Protein 4K08 (pdb70)

InterPro domains:
  IPR003660 HAMP domain [PF00672] (211-262)
  IPR003660 HAMP domain [PS50885] (214-266)
  IPR003660 HAMP domain [SM00304] (214-266)
  IPR004089 Methyl-accepting chemotaxis protein (MCP) signalling domain [PF00015] (327-485)
  IPR004089 Methyl-accepting chemotaxis protein (MCP) signalling domain [PS50111] (271-486)
  IPR004089 Methyl-accepting chemotaxis protein (MCP) signalling domain [SM00283] (267-500)
  IPR033480 Single Cache domain 2 [PF17200] (42-189)
  IPR033480 Single Cache domain 2 [SM01049] (37-131)

Nearest PDB structures (foldseek):
  4k08-assembly1_A  TM=1.005E+00  e=6.451E-29  Anaeromyxobacter dehalogenans 2CP-C
  5g4z-assembly1_A  TM=9.729E-01  e=8.516E-18  Pseudomonas syringae
  3ub8-assembly1_B  TM=8.022E-01  e=1.522E-07  Helicobacter pylori SS1
  8px4-assembly2_B-2  TM=6.449E-01  e=1.215E-02  Leptospira interrogans serovar Copenhageni
  8ck4-assembly1_A  TM=6.708E-01  e=4.413E-02  Homo sapiens

Secondary structure (DSSP, 8-state):
---HHHHHHHHHHHHHHHHHHHHHHHHHHTTSS-HHHHHHHHHHHHHH--BTTTB--EEEESS-----SSGGGTT---TT---TT---HHHHHHHHHHHHSEEEEEEEEEPTT--SEEEEEEEEEEEGGGTEEEEEEEE--

Radius of gyration: 14.73 Å; Cα contacts (8 Å, |Δi|>4): 236; chains: 1; bounding box: 27×44×32 Å

Structure (mmCIF, N/CA/C/O backbone):
data_4K08
#
_entry.id   4K08
#
_cell.length_a   50.595
_cell.length_b   50.595
_cell.length_c   112.733
_cell.angle_alpha   90.00
_cell.angle_beta   90.00
_cell.angle_gamma   120.00
#
_symmetry.space_group_name_H-M   'P 31 2 1'
#
loop_
_entity.id
_entity.type
_entity.pdbx_description
1 polymer 'Methyl-accepting chemotaxis sensory transducer'
2 non-polymer 'ZINC ION'
3 non-polymer 'ACETATE ION'
4 water water
#
loop_
_atom_site.group_PDB
_atom_site.id
_atom_site.type_symbol
_atom_site.label_atom_id
_atom_site.label_alt_id
_atom_site.label_comp_id
_atom_site.label_asym_id
_atom_site.label_entity_id
_atom_site.label_seq_id
_atom_site.pdbx_PDB_ins_code
_atom_site.Cartn_x
_atom_site.Cartn_y
_atom_site.Cartn_z
_atom_site.occupancy
_atom_site.B_iso_or_equiv
_atom_site.auth_seq_id
_atom_site.auth_comp_id
_atom_site.auth_asym_id
_atom_site.auth_atom_id
_atom_site.pdbx_PDB_model_num
ATOM 1 N N . ALA A 1 1 ? -8.572 42.118 -3.389 1.00 107.41 38 ALA A N 1
ATOM 2 C CA . ALA A 1 1 ? -8.485 40.730 -3.939 1.00 106.53 38 ALA A CA 1
ATOM 3 C C . ALA A 1 1 ? -7.995 39.746 -2.863 1.00 103.52 38 ALA A C 1
ATOM 4 O O . ALA A 1 1 ? -7.228 40.112 -1.964 1.00 99.62 38 ALA A O 1
ATOM 6 N N . ARG A 1 2 ? -8.428 38.491 -2.970 1.00 125.53 39 ARG A N 1
ATOM 7 C CA . ARG A 1 2 ? -8.305 37.549 -1.859 1.00 117.37 39 ARG A CA 1
ATOM 8 C C . ARG A 1 2 ? -8.518 36.096 -2.309 1.00 126.22 39 ARG A C 1
ATOM 9 O O . ARG A 1 2 ? -9.561 35.537 -1.978 1.00 122.76 39 ARG A O 1
ATOM 21 N N . LEU A 1 4 ? -5.821 34.747 -1.176 1.00 83.46 41 LEU A N 1
ATOM 22 C CA . LEU A 1 4 ? -5.080 34.216 -0.052 1.00 69.35 41 LEU A CA 1
ATOM 23 C C . LEU A 1 4 ? -5.370 32.724 0.064 1.00 62.61 41 LEU A C 1
ATOM 24 O O . LEU A 1 4 ? -4.556 31.948 0.563 1.00 59.24 41 LEU A O 1
ATOM 29 N N . ALA A 1 5 ? -6.547 32.327 -0.397 1.00 54.90 42 ALA A N 1
ATOM 30 C CA . ALA A 1 5 ? -6.874 30.915 -0.537 1.00 54.17 42 ALA A CA 1
ATOM 31 C C . ALA A 1 5 ? -5.818 30.242 -1.426 1.00 53.59 42 ALA A C 1
ATOM 32 O O . ALA A 1 5 ? -5.503 29.064 -1.241 1.00 51.14 42 ALA A O 1
ATOM 34 N N . GLU A 1 6 ? -5.255 31.002 -2.366 1.00 60.76 43 GLU A N 1
ATOM 35 C CA . GLU A 1 6 ? -4.255 30.480 -3.293 1.00 63.55 43 GLU A CA 1
ATOM 36 C C . GLU A 1 6 ? -2.928 30.192 -2.577 1.00 60.43 43 GLU A C 1
ATOM 37 O O . GLU A 1 6 ? -2.301 29.146 -2.794 1.00 62.58 43 GLU A O 1
ATOM 40 N N . ARG A 1 7 ? -2.511 31.130 -1.731 1.00 52.43 44 ARG A N 1
ATOM 41 C CA . ARG A 1 7 ? -1.320 30.958 -0.913 1.00 49.38 44 ARG A CA 1
ATOM 42 C C . ARG A 1 7 ? -1.525 29.843 0.122 1.00 45.56 44 ARG A C 1
ATOM 43 O O . ARG A 1 7 ? -0.602 29.069 0.398 1.00 40.51 44 ARG A O 1
ATOM 51 N N . GLN A 1 8 ? -2.729 29.766 0.699 1.00 44.62 45 GLN A N 1
ATOM 52 C CA . GLN A 1 8 ? -3.023 28.700 1.656 1.00 42.76 45 GLN A CA 1
ATOM 53 C C . GLN A 1 8 ? -2.981 27.369 0.952 1.00 45.36 45 GLN A C 1
ATOM 54 O O . GLN A 1 8 ? -2.523 26.394 1.528 1.00 44.57 45 GLN A O 1
ATOM 60 N N . ALA A 1 9 ? -3.472 27.324 -0.287 1.00 44.10 46 ALA A N 1
ATOM 61 C CA . ALA A 1 9 ? -3.408 26.104 -1.081 1.00 45.20 46 ALA A CA 1
ATOM 62 C C . ALA A 1 9 ? -1.959 25.710 -1.346 1.00 41.62 46 ALA A C 1
ATOM 63 O O . ALA A 1 9 ? -1.639 24.536 -1.387 1.00 43.42 46 ALA A O 1
ATOM 65 N N . LYS A 1 10 ? -1.079 26.675 -1.531 1.00 40.88 47 LYS A N 1
ATOM 66 C CA . LYS A 1 10 ? 0.310 26.317 -1.775 1.00 41.67 47 LYS A CA 1
ATOM 67 C C . LYS A 1 10 ? 0.997 25.780 -0.517 1.00 35.07 47 LYS A C 1
ATOM 68 O O . LYS A 1 10 ? 1.785 24.856 -0.606 1.00 37.10 47 LYS A O 1
ATOM 74 N N . VAL A 1 11 ? 0.716 26.376 0.637 1.00 35.91 48 VAL A N 1
ATOM 75 C CA . VAL A 1 11 ? 1.226 25.880 1.914 1.00 34.95 48 VAL A CA 1
ATOM 76 C C . VAL A 1 11 ? 0.683 24.460 2.147 1.00 38.59 48 VAL A C 1
ATOM 77 O O . VAL A 1 11 ? 1.437 23.526 2.463 1.00 31.50 48 VAL A O 1
ATOM 81 N N . ARG A 1 12 ? -0.618 24.297 1.930 1.00 47.20 49 ARG A N 1
ATOM 82 C CA . ARG A 1 12 ? -1.245 23.006 2.109 1.00 50.32 49 ARG A CA 1
ATOM 83 C C . ARG A 1 12 ? -0.544 22.027 1.205 1.00 47.23 49 ARG A C 1
ATOM 84 O O . ARG A 1 12 ? -0.237 20.921 1.613 1.00 49.49 49 ARG A O 1
ATOM 92 N N . ALA A 1 13 ? -0.275 22.441 -0.023 1.00 40.93 50 ALA A N 1
ATOM 93 C CA . ALA A 1 13 ? 0.361 21.552 -0.990 1.00 44.43 50 ALA A CA 1
ATOM 94 C C . ALA A 1 13 ? 1.814 21.196 -0.607 1.00 44.23 50 ALA A C 1
ATOM 95 O O . ALA A 1 13 ? 2.272 20.070 -0.871 1.00 44.63 50 ALA A O 1
ATOM 97 N N . LEU A 1 14 ? 2.555 22.141 -0.024 1.00 38.48 51 LEU A N 1
ATOM 98 C CA . LEU A 1 14 ? 3.941 21.845 0.385 1.00 33.36 51 LEU A CA 1
ATOM 99 C C . L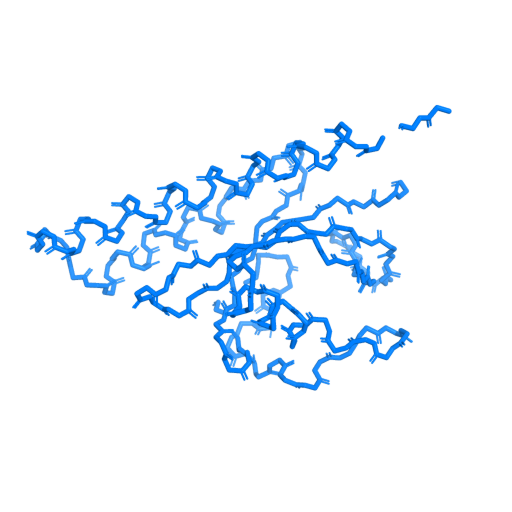EU A 1 14 ? 3.941 20.962 1.636 1.00 31.62 51 LEU A C 1
ATOM 100 O O . LEU A 1 14 ? 4.820 20.101 1.817 1.00 30.87 51 LEU A O 1
ATOM 105 N N . VAL A 1 15 ? 2.954 21.168 2.507 1.00 34.58 52 VAL A N 1
ATOM 106 C CA . VAL A 1 15 ? 2.888 20.362 3.696 1.00 37.13 52 VAL A CA 1
ATOM 107 C C . VAL A 1 15 ? 2.501 18.946 3.281 1.00 40.73 52 VAL A C 1
ATOM 108 O O . VAL A 1 15 ? 2.962 17.969 3.878 1.00 40.71 52 VAL A O 1
ATOM 112 N N . GLU A 1 16 ? 1.662 18.821 2.257 1.00 43.45 53 GLU A N 1
ATOM 113 C CA . GLU A 1 16 ? 1.317 17.491 1.774 1.00 48.12 53 GLU A CA 1
ATOM 114 C C . GLU A 1 16 ? 2.548 16.799 1.181 1.00 45.57 53 GLU A C 1
ATOM 115 O O . GLU A 1 16 ? 2.705 15.584 1.302 1.00 45.35 53 GLU A O 1
ATOM 121 N N . ALA A 1 17 ? 3.435 17.569 0.561 1.00 42.50 54 ALA A N 1
ATOM 122 C CA . ALA A 1 17 ? 4.692 17.004 0.087 1.00 39.17 54 ALA A CA 1
ATOM 123 C C . ALA A 1 17 ? 5.505 16.454 1.248 1.00 38.43 54 ALA A C 1
ATOM 124 O O . ALA A 1 17 ? 6.073 15.363 1.140 1.00 37.45 54 ALA A O 1
ATOM 126 N N . ALA A 1 18 ? 5.566 17.216 2.348 1.00 32.01 55 ALA A N 1
ATOM 127 C CA . ALA A 1 18 ? 6.294 16.821 3.556 1.00 31.72 55 ALA A CA 1
ATOM 128 C C . ALA A 1 18 ? 5.639 15.570 4.154 1.00 34.03 55 ALA A C 1
ATOM 129 O O . ALA A 1 18 ? 6.329 14.675 4.646 1.00 30.56 55 ALA A O 1
ATOM 131 N N . HIS A 1 19 ? 4.307 15.493 4.082 1.00 34.35 56 HIS A N 1
ATOM 132 C CA . HIS A 1 19 ? 3.601 14.291 4.555 1.00 38.13 56 HIS A CA 1
ATOM 133 C C . HIS A 1 19 ? 4.044 13.068 3.709 1.00 39.51 56 HIS A C 1
ATOM 134 O O . HIS A 1 19 ? 4.318 11.988 4.235 1.00 39.58 56 HIS A O 1
ATOM 141 N N . GLY A 1 20 ? 4.150 13.257 2.399 1.00 40.54 57 GLY A N 1
ATOM 142 C CA . GLY A 1 20 ? 4.612 12.212 1.500 1.00 43.96 57 GLY A CA 1
ATOM 143 C C . GLY A 1 20 ? 6.015 11.690 1.802 1.00 44.74 57 GLY A C 1
ATOM 144 O O . GLY A 1 20 ? 6.269 10.479 1.810 1.00 42.88 57 GLY A O 1
ATOM 145 N N . LEU A 1 21 ? 6.940 12.619 2.016 1.00 40.18 58 LEU A N 1
ATOM 146 C CA . LEU A 1 21 ? 8.306 12.308 2.395 1.00 38.38 58 LEU A CA 1
ATOM 147 C C . LEU A 1 21 ? 8.346 11.517 3.703 1.00 38.67 58 LEU A C 1
ATOM 148 O O . LEU A 1 21 ? 9.047 10.504 3.805 1.00 39.60 58 LEU A O 1
ATOM 153 N N . VAL A 1 22 ? 7.583 11.967 4.702 1.00 33.22 59 VAL A N 1
ATOM 154 C CA . VAL A 1 22 ? 7.507 11.235 5.962 1.00 35.84 59 VAL A CA 1
ATOM 155 C C . VAL A 1 22 ? 6.883 9.810 5.772 1.00 43.57 59 VAL A C 1
ATOM 156 O O . VAL A 1 22 ? 7.489 8.807 6.221 1.00 37.54 59 VAL A O 1
ATOM 160 N N . GLU A 1 23 ? 5.740 9.696 5.080 1.00 52.63 60 GLU A N 1
ATOM 161 C CA . GLU A 1 23 ? 5.131 8.367 4.863 1.00 57.41 60 GLU A CA 1
ATOM 162 C C . GLU A 1 23 ? 6.096 7.450 4.140 1.00 58.58 60 GLU A C 1
ATOM 163 O O . GLU A 1 23 ? 6.222 6.294 4.497 1.00 59.53 60 GLU A O 1
ATOM 169 N N . HIS A 1 24 ? 6.811 7.981 3.148 1.00 49.54 61 HIS A N 1
ATOM 170 C CA . HIS A 1 24 ? 7.763 7.180 2.370 1.00 50.06 61 HIS A CA 1
ATOM 171 C C . HIS A 1 24 ? 8.819 6.521 3.244 1.00 49.28 61 HIS A C 1
ATOM 172 O O . HIS A 1 24 ? 9.138 5.338 3.059 1.00 47.70 61 HIS A O 1
ATOM 179 N N . GLN A 1 25 ? 9.370 7.287 4.192 1.00 50.13 62 GLN A N 1
ATOM 180 C CA . GLN A 1 25 ? 10.366 6.748 5.125 1.00 49.39 62 GLN A CA 1
ATOM 181 C C . GLN A 1 25 ? 9.736 5.712 6.077 1.00 48.61 62 GLN A C 1
ATOM 182 O O . GLN A 1 25 ? 10.320 4.645 6.314 1.00 47.56 62 GLN A O 1
ATOM 188 N N . GLY A 1 26 ? 8.546 6.021 6.594 1.00 41.51 63 GLY A N 1
ATOM 189 C CA . GLY A 1 26 ? 7.820 5.113 7.481 1.00 44.10 63 GLY A CA 1
ATOM 190 C C . GLY A 1 26 ? 7.545 3.758 6.837 1.00 49.03 63 GLY A C 1
ATOM 191 O O . GLY A 1 26 ? 7.647 2.714 7.499 1.00 50.22 63 GLY A O 1
ATOM 192 N N . ALA A 1 27 ? 7.166 3.782 5.559 1.00 51.16 64 ALA A N 1
ATOM 193 C CA . ALA A 1 27 ? 6.911 2.580 4.776 1.00 55.21 64 ALA A CA 1
ATOM 194 C C . ALA A 1 27 ? 8.165 1.704 4.688 1.00 57.37 64 ALA A C 1
ATOM 195 O O . ALA A 1 27 ? 8.090 0.477 4.795 1.00 60.37 64 ALA A O 1
ATOM 197 N N . ARG A 1 28 ? 9.321 2.326 4.493 1.00 56.48 65 ARG A N 1
ATOM 198 C CA . ARG A 1 28 ? 10.565 1.580 4.425 1.00 59.17 65 ARG A CA 1
ATOM 199 C C . ARG A 1 28 ? 10.857 0.913 5.774 1.00 59.52 65 ARG A C 1
ATOM 200 O O . ARG A 1 28 ? 11.276 -0.263 5.838 1.00 61.79 65 ARG A O 1
ATOM 208 N N . ALA A 1 29 ? 10.612 1.633 6.869 1.00 52.95 66 ALA A N 1
ATOM 209 C CA . ALA A 1 29 ? 10.732 0.991 8.187 1.00 53.97 66 ALA A CA 1
ATOM 210 C C . ALA A 1 29 ? 9.736 -0.179 8.332 1.00 56.65 66 ALA A C 1
ATOM 211 O O . ALA A 1 29 ? 10.097 -1.247 8.874 1.00 59.64 66 ALA A O 1
ATOM 213 N N . ALA A 1 30 ? 8.509 0.006 7.834 1.00 56.43 67 ALA A N 1
ATOM 214 C CA . ALA A 1 30 ? 7.449 -1.016 7.946 1.00 62.05 67 ALA A CA 1
ATOM 215 C C . ALA A 1 30 ? 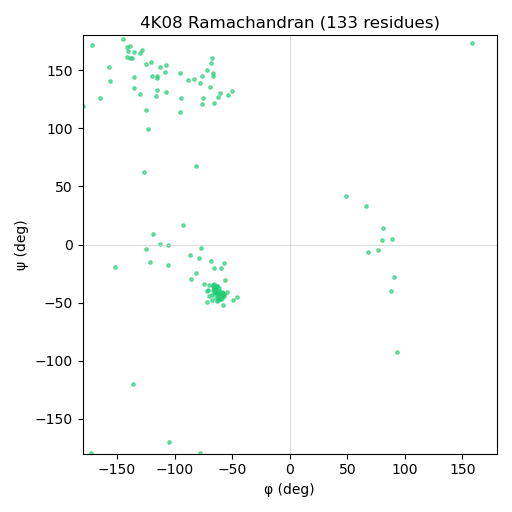7.845 -2.309 7.234 1.00 68.96 67 ALA A C 1
ATOM 216 O O . ALA A 1 30 ? 7.622 -3.408 7.752 1.00 72.56 67 ALA A O 1
ATOM 218 N N . ARG A 1 31 ? 8.442 -2.166 6.052 1.00 67.23 68 ARG A N 1
ATOM 219 C CA . ARG A 1 31 ? 8.925 -3.303 5.281 1.00 69.58 68 ARG A CA 1
ATOM 220 C C . ARG A 1 31 ? 10.240 -3.864 5.830 1.00 73.05 68 ARG A C 1
ATOM 221 O O . ARG A 1 31 ? 10.764 -4.844 5.307 1.00 75.15 68 ARG A O 1
ATOM 229 N N . GLY A 1 32 ? 10.790 -3.236 6.864 1.00 67.88 69 GLY A N 1
ATOM 230 C CA . GLY A 1 32 ? 11.953 -3.781 7.546 1.00 66.80 69 GLY A CA 1
ATOM 231 C C . GLY A 1 32 ? 13.301 -3.521 6.881 1.00 68.50 69 GLY A C 1
ATOM 232 O O . GLY A 1 32 ? 14.292 -4.165 7.242 1.00 68.52 69 GLY A O 1
ATOM 233 N N . GLU A 1 33 ? 13.350 -2.593 5.924 1.00 74.79 70 GLU A N 1
ATOM 234 C CA . GLU A 1 33 ? 14.612 -2.206 5.282 1.00 75.22 70 GLU A CA 1
ATOM 235 C C . GLU A 1 33 ? 15.514 -1.395 6.221 1.00 73.91 70 GLU A C 1
ATOM 236 O O . GLU A 1 33 ? 16.704 -1.688 6.351 1.00 72.30 70 GLU A O 1
ATOM 242 N N . ILE A 1 34 ? 14.952 -0.361 6.856 1.00 64.40 71 ILE A N 1
ATOM 243 C CA . ILE A 1 34 ? 15.695 0.424 7.839 1.00 59.71 71 ILE A CA 1
ATOM 244 C C . ILE A 1 34 ? 14.974 0.353 9.186 1.00 56.23 71 ILE A C 1
ATOM 245 O O . ILE A 1 34 ? 13.785 0.042 9.221 1.00 52.93 71 ILE A O 1
ATOM 248 N N . SER A 1 35 ? 15.692 0.581 10.288 1.00 50.71 72 SER A N 1
ATOM 249 C CA . SER A 1 35 ? 15.050 0.623 11.598 1.00 55.19 72 SER A CA 1
ATOM 250 C C . SER A 1 35 ? 14.145 1.871 11.640 1.00 53.53 72 SER A C 1
ATOM 251 O O . SER A 1 35 ? 14.306 2.782 10.810 1.00 48.26 72 SER A O 1
ATOM 254 N N . ALA A 1 36 ? 13.181 1.878 12.568 1.00 51.16 73 ALA A N 1
ATOM 255 C CA . ALA A 1 36 ? 12.275 3.010 12.732 1.00 47.07 73 ALA A CA 1
ATOM 256 C C . ALA A 1 36 ? 13.113 4.278 13.000 1.00 44.73 73 ALA A C 1
ATOM 257 O O . ALA A 1 36 ? 12.828 5.363 12.472 1.00 43.45 73 ALA A O 1
ATOM 259 N N . ASP A 1 37 ? 14.135 4.131 13.839 1.00 45.40 74 ASP A N 1
ATOM 260 C CA . ASP A 1 37 ? 15.008 5.240 14.168 1.00 48.67 74 ASP A CA 1
ATOM 261 C C . ASP A 1 37 ? 15.654 5.805 12.876 1.00 43.64 74 ASP A C 1
ATOM 262 O O . ASP A 1 37 ? 15.560 6.991 12.631 1.00 40.69 74 ASP A O 1
ATOM 267 N N . GLU A 1 38 ? 16.281 4.970 12.045 1.00 42.91 75 GLU A N 1
ATOM 268 C CA . GLU A 1 38 ? 16.837 5.460 10.769 1.00 40.82 75 GLU A CA 1
ATOM 269 C C . GLU A 1 38 ? 15.825 6.181 9.895 1.00 38.04 75 GLU A C 1
ATOM 270 O O . GLU A 1 38 ? 16.154 7.178 9.240 1.00 36.32 75 GLU A O 1
ATOM 276 N N . ALA A 1 39 ? 14.608 5.644 9.850 1.00 36.86 76 ALA A N 1
ATOM 277 C CA . ALA A 1 39 ? 13.546 6.227 9.041 1.00 38.71 76 ALA A CA 1
ATOM 278 C C . ALA A 1 39 ? 13.243 7.664 9.553 1.00 33.68 76 ALA A C 1
ATOM 279 O O . ALA A 1 39 ? 13.115 8.603 8.772 1.00 31.37 76 ALA A O 1
ATOM 281 N N . ARG A 1 40 ? 13.084 7.795 10.871 1.00 34.20 77 ARG A N 1
ATOM 282 C CA . ARG A 1 40 ? 12.778 9.083 11.483 1.00 33.10 77 ARG A CA 1
ATOM 283 C C . ARG A 1 40 ? 13.915 10.074 11.257 1.00 31.09 77 ARG A C 1
ATOM 284 O O . ARG A 1 40 ? 13.671 11.260 10.933 1.00 29.61 77 ARG A O 1
ATOM 292 N N . ARG A 1 41 ? 15.161 9.613 11.432 1.00 30.87 78 ARG A N 1
ATOM 293 C CA . ARG A 1 41 ? 16.296 10.493 11.187 1.00 33.12 78 ARG A CA 1
ATOM 294 C C . ARG A 1 41 ? 16.400 10.958 9.715 1.00 31.55 78 ARG A C 1
ATOM 295 O O . ARG A 1 41 ? 16.705 12.140 9.445 1.00 28.30 78 ARG A O 1
ATOM 303 N N . ALA A 1 42 ? 16.122 10.070 8.773 1.00 28.81 79 ALA A N 1
ATOM 304 C CA . ALA A 1 42 ? 16.162 10.425 7.350 1.00 27.58 79 ALA A CA 1
ATOM 305 C C . ALA A 1 42 ? 15.050 11.484 7.010 1.00 30.24 79 ALA A C 1
ATOM 306 O O . ALA A 1 42 ? 15.309 12.465 6.296 1.00 29.44 79 ALA A O 1
ATOM 308 N N . ALA A 1 43 ? 13.856 11.313 7.575 1.00 26.95 80 ALA A N 1
ATOM 309 C CA . ALA A 1 43 ? 12.777 12.285 7.394 1.00 28.61 80 ALA A CA 1
ATOM 310 C C . ALA A 1 43 ? 13.149 13.650 7.960 1.00 29.96 80 ALA A C 1
ATOM 311 O O . ALA A 1 43 ? 12.961 14.694 7.272 1.00 26.75 80 ALA A O 1
ATOM 313 N N . LEU A 1 44 ? 13.697 13.659 9.181 1.00 31.28 81 LEU A N 1
ATOM 314 C CA . LEU A 1 44 ? 14.116 14.923 9.822 1.00 30.10 81 LEU A CA 1
ATOM 315 C C . LEU A 1 44 ? 15.267 15.616 9.105 1.00 29.84 81 LEU A C 1
ATOM 316 O O . LEU A 1 44 ? 15.322 16.829 9.078 1.00 26.63 81 LEU A O 1
ATOM 321 N N . GLU A 1 45 ? 16.227 14.845 8.605 1.00 25.96 82 GLU A N 1
ATOM 322 C CA . GLU A 1 45 ? 17.319 15.412 7.826 1.00 27.67 82 GLU A CA 1
ATOM 323 C C . GLU A 1 45 ? 16.776 16.148 6.579 1.00 27.20 82 GLU A C 1
ATOM 324 O O . GLU A 1 45 ? 17.189 17.277 6.294 1.00 29.55 82 GLU A O 1
ATOM 330 N N . ALA A 1 46 ? 15.817 15.545 5.883 1.00 26.59 83 ALA A N 1
ATOM 331 C CA . ALA A 1 46 ? 15.211 16.171 4.714 1.00 26.55 83 ALA A CA 1
ATOM 332 C C . ALA A 1 46 ? 14.390 17.418 5.167 1.00 25.63 83 ALA A C 1
ATOM 333 O O . ALA A 1 46 ? 14.563 18.508 4.628 1.00 23.92 83 ALA A O 1
ATOM 335 N N . LEU A 1 47 ? 13.558 17.276 6.188 1.00 22.90 84 LEU A N 1
ATOM 336 C CA . LEU A 1 47 ? 12.772 18.429 6.663 1.00 21.80 84 LEU A CA 1
ATOM 337 C C . LEU A 1 47 ? 13.609 19.565 7.208 1.00 20.29 84 LEU A C 1
ATOM 338 O O . LEU A 1 47 ? 13.247 20.733 7.058 1.00 22.13 84 LEU A O 1
ATOM 343 N N . ARG A 1 48 ? 14.707 19.242 7.867 1.00 21.27 85 ARG A N 1
ATOM 344 C CA . ARG A 1 48 ? 15.602 20.266 8.393 1.00 24.52 85 ARG A CA 1
ATOM 345 C C . ARG A 1 48 ? 16.296 21.056 7.237 1.00 26.54 85 ARG A C 1
ATOM 346 O O . ARG A 1 48 ? 16.532 22.275 7.346 1.00 23.41 85 ARG A O 1
ATOM 354 N N . ALA A 1 49 ? 16.594 20.355 6.158 1.00 25.45 86 ALA A N 1
ATOM 355 C CA . ALA A 1 49 ? 17.399 20.914 5.058 1.00 27.38 86 ALA A CA 1
ATOM 356 C C . ALA A 1 49 ? 16.534 21.689 4.057 1.00 25.07 86 ALA A C 1
ATOM 357 O O . ALA A 1 49 ? 17.009 22.622 3.452 1.00 24.58 86 ALA A O 1
ATOM 359 N N . LEU A 1 50 ? 15.264 21.301 3.893 1.00 19.40 87 LEU A N 1
ATOM 360 C CA . LEU A 1 50 ? 14.375 21.879 2.869 1.00 22.79 87 LEU A CA 1
ATOM 361 C C . LEU A 1 50 ? 13.854 23.283 3.241 1.00 21.82 87 LEU A C 1
ATOM 362 O O . LEU A 1 50 ? 13.549 23.555 4.416 1.00 17.88 87 LEU A O 1
ATOM 367 N N . ARG A 1 51 ? 13.703 24.117 2.226 1.00 20.39 88 ARG A N 1
ATOM 368 C CA . ARG A 1 51 ? 12.992 25.394 2.313 1.00 21.05 88 ARG A CA 1
ATOM 369 C C . ARG A 1 51 ? 12.181 25.503 1.030 1.00 24.12 88 ARG A C 1
ATOM 370 O O . ARG A 1 51 ? 12.486 24.828 0.055 1.00 21.44 88 ARG A O 1
ATOM 378 N N . TYR A 1 52 ? 11.159 26.332 1.003 1.00 23.24 89 TYR A N 1
ATOM 379 C CA . TYR A 1 52 ? 10.519 26.640 -0.273 1.00 28.19 89 TYR A CA 1
ATOM 380 C C . TYR A 1 52 ? 10.241 28.127 -0.358 1.00 29.44 89 TYR A C 1
ATOM 381 O O . TYR A 1 52 ? 10.207 28.829 0.696 1.00 22.98 89 TYR A O 1
ATOM 390 N N . ASP A 1 53 ? 10.043 28.594 -1.597 1.00 27.72 90 ASP A N 1
ATOM 391 C CA . ASP A 1 53 ? 9.674 30.004 -1.862 1.00 31.04 90 ASP A CA 1
ATOM 392 C C . ASP A 1 53 ? 10.629 30.879 -1.094 1.00 29.73 90 ASP A C 1
ATOM 393 O O . ASP A 1 53 ? 10.197 31.858 -0.460 1.00 28.10 90 ASP A O 1
ATOM 398 N N . GLY A 1 54 ? 11.909 30.505 -1.103 1.00 27.36 91 GLY A N 1
ATOM 399 C CA . GLY A 1 54 ? 12.939 31.247 -0.375 1.00 27.69 91 GLY A CA 1
ATOM 400 C C . GLY A 1 54 ? 13.176 30.693 1.044 1.00 28.30 91 GLY A C 1
ATOM 401 O O . GLY A 1 54 ? 13.944 29.746 1.301 1.00 26.67 91 GLY A O 1
ATOM 402 N N . SER A 1 55 ? 12.482 31.245 2.016 1.00 26.20 92 SER A N 1
ATOM 403 C CA . SER A 1 55 ? 12.838 30.899 3.376 1.00 28.12 92 SER A CA 1
ATOM 404 C C . SER A 1 55 ? 11.680 30.209 4.142 1.00 24.76 92 SER A C 1
ATOM 405 O O . SER A 1 55 ? 11.787 29.980 5.345 1.00 22.57 92 SER A O 1
ATOM 408 N N . GLU A 1 56 ? 10.593 29.852 3.460 1.00 23.07 93 GLU A N 1
ATOM 409 C CA . GLU A 1 56 ? 9.513 29.144 4.147 1.00 21.10 93 GLU A CA 1
ATOM 410 C C . GLU A 1 56 ? 10.011 27.747 4.578 1.00 25.79 93 GLU A C 1
ATOM 411 O O . GLU A 1 56 ? 10.799 27.079 3.849 1.00 18.06 93 GLU A O 1
ATOM 417 N N . TYR A 1 57 ? 9.543 27.276 5.732 1.00 21.54 94 TYR A N 1
ATOM 418 C CA . TYR A 1 57 ? 10.146 26.068 6.324 1.00 20.65 94 TYR A CA 1
ATOM 419 C C . TYR A 1 57 ? 9.106 25.134 6.970 1.00 22.03 94 TYR A C 1
ATOM 420 O O . TYR A 1 57 ? 7.921 25.520 7.164 1.00 22.39 94 TYR A O 1
ATOM 429 N N . PHE A 1 58 ? 9.561 23.928 7.342 1.00 21.29 95 PHE A N 1
ATOM 430 C CA . PHE A 1 58 ? 8.711 22.907 7.975 1.00 24.08 95 PHE A CA 1
ATOM 431 C C . PHE A 1 58 ? 9.186 22.729 9.415 1.00 24.03 95 PHE A C 1
ATOM 432 O O . PHE A 1 58 ? 10.361 22.894 9.651 1.00 22.02 95 PHE A O 1
ATOM 440 N N . TRP A 1 59 ? 8.322 22.312 10.349 1.00 22.22 96 TRP A N 1
ATOM 441 C CA . TRP A 1 59 ? 8.791 21.867 11.652 1.00 25.37 96 TRP A CA 1
ATOM 442 C C . TRP A 1 59 ? 8.046 20.580 11.985 1.00 28.76 96 TRP A C 1
ATOM 443 O O . TRP A 1 59 ? 7.045 20.249 11.368 1.00 24.55 96 TRP A O 1
ATOM 454 N N . VAL A 1 60 ? 8.538 19.860 12.983 1.00 26.86 97 VAL A N 1
ATOM 455 C CA . VAL A 1 60 ? 7.887 18.665 13.437 1.00 23.84 97 VAL A CA 1
ATOM 456 C C . VAL A 1 60 ? 7.741 18.753 14.950 1.00 25.65 97 VAL A C 1
ATOM 457 O O . VAL A 1 60 ? 8.712 19.039 15.661 1.00 25.10 97 VAL A O 1
ATOM 461 N N . ASN A 1 61 ? 6.535 18.514 15.452 1.00 27.30 98 ASN A N 1
ATOM 462 C CA . ASN A 1 61 ? 6.384 18.291 16.884 1.00 31.23 98 ASN A CA 1
ATOM 463 C C . ASN A 1 61 ? 5.604 17.002 17.134 1.00 32.09 98 ASN A C 1
ATOM 464 O O . ASN A 1 61 ? 5.025 16.471 16.202 1.00 30.97 98 ASN A O 1
ATOM 469 N N . ASP A 1 62 ? 5.604 16.509 18.375 1.00 28.81 99 ASP A N 1
ATOM 470 C CA . ASP A 1 62 ? 4.836 15.279 18.680 1.00 31.58 99 ASP A CA 1
ATOM 471 C C . ASP A 1 62 ? 3.574 15.627 19.448 1.00 33.97 99 ASP A C 1
ATOM 472 O O . ASP A 1 62 ? 3.202 16.821 19.557 1.00 31.90 99 ASP A O 1
ATOM 477 N N . LEU A 1 63 ? 2.907 14.598 19.971 1.00 34.90 100 LEU A N 1
ATOM 478 C CA . LEU A 1 63 ? 1.554 14.786 20.493 1.00 37.50 100 LEU A CA 1
ATOM 479 C C . LEU A 1 63 ? 1.491 15.236 21.948 1.00 38.19 100 LEU A C 1
ATOM 480 O O . LEU A 1 63 ? 0.425 15.607 22.426 1.00 39.51 100 LEU A O 1
ATOM 485 N N . GLU A 1 64 ? 2.625 15.239 22.645 1.00 38.69 101 GLU A N 1
ATOM 486 C CA . GLU A 1 64 ? 2.661 15.689 24.035 1.00 39.86 101 GLU A CA 1
ATOM 487 C C . GLU A 1 64 ? 1.971 17.065 24.279 1.00 40.60 101 GLU A C 1
ATOM 488 O O . GLU A 1 64 ? 1.167 17.162 25.196 1.00 40.18 101 GLU A O 1
ATOM 494 N N . PRO A 1 65 ? 2.252 18.124 23.464 1.00 35.63 102 PRO A N 1
ATOM 495 C CA . PRO A 1 65 ? 3.216 18.296 22.351 1.00 33.17 102 PRO A CA 1
ATOM 496 C C . PRO A 1 65 ? 4.597 18.652 22.839 1.00 32.33 102 PRO A C 1
ATOM 497 O O . PRO A 1 65 ? 4.752 19.399 23.790 1.00 32.84 102 PRO A O 1
ATOM 501 N N . ARG A 1 66 ? 5.607 18.098 22.163 1.00 32.81 103 ARG A N 1
ATOM 502 C CA . ARG A 1 66 ? 6.985 18.377 22.456 1.00 31.99 103 ARG A CA 1
ATOM 503 C C . ARG A 1 66 ? 7.692 18.582 21.084 1.00 29.86 103 ARG A C 1
ATOM 504 O O . ARG A 1 66 ? 7.352 17.900 20.108 1.00 28.68 103 ARG A O 1
ATOM 520 N N . VAL A 1 68 ? 10.067 18.138 18.139 1.00 29.95 105 VAL A N 1
ATOM 521 C CA . VAL A 1 68 ? 11.003 17.142 17.578 1.00 27.90 105 VAL A CA 1
ATOM 522 C C . VAL A 1 68 ? 12.120 17.843 16.788 1.00 25.59 105 VAL A C 1
ATOM 523 O O . VAL A 1 68 ? 13.291 17.579 17.059 1.00 25.15 105 VAL A O 1
ATOM 535 N N . HIS A 1 70 ? 12.746 21.855 14.887 1.00 22.45 107 HIS A N 1
ATOM 536 C CA . HIS A 1 70 ? 12.377 23.174 14.409 1.00 23.47 107 HIS A CA 1
ATOM 537 C C . HIS A 1 70 ? 13.641 23.786 13.799 1.00 23.72 107 HIS A C 1
ATOM 538 O O . HIS A 1 70 ? 14.639 23.946 14.475 1.00 21.30 107 HIS A O 1
ATOM 545 N N . PRO A 1 71 ? 13.595 24.105 12.504 1.00 24.45 108 PRO A N 1
ATOM 546 C CA . PRO A 1 71 ? 14.832 24.520 11.798 1.00 22.91 108 PRO A CA 1
ATOM 547 C C . PRO A 1 71 ? 15.214 25.984 12.013 1.00 22.87 108 PRO A C 1
ATOM 548 O O . PRO A 1 71 ? 16.393 26.303 11.842 1.00 22.40 108 PRO A O 1
ATOM 552 N N . THR A 1 72 ? 14.268 26.890 12.336 1.00 22.25 109 THR A N 1
ATOM 553 C CA . THR A 1 72 ? 14.665 28.296 12.478 1.00 23.62 109 THR A CA 1
ATOM 554 C C . THR A 1 72 ? 14.698 28.716 13.950 1.00 26.13 109 THR A C 1
ATOM 555 O O . THR A 1 72 ? 15.319 29.717 14.282 1.00 25.09 109 THR A O 1
ATOM 559 N N . ASN A 1 73 ? 14.045 27.941 14.817 1.00 25.60 110 ASN A N 1
ATOM 560 C CA . ASN A 1 73 ? 14.130 28.148 16.263 1.00 27.61 110 ASN A CA 1
ATOM 561 C C . ASN A 1 73 ? 14.552 26.814 16.939 1.00 24.52 110 ASN A C 1
ATOM 562 O O . ASN A 1 73 ? 13.801 26.251 17.765 1.00 25.13 110 ASN A O 1
ATOM 567 N N . PRO A 1 74 ? 15.753 26.319 16.603 1.00 24.32 111 PRO A N 1
ATOM 568 C CA . PRO A 1 74 ? 16.181 24.977 17.069 1.00 27.31 111 PRO A CA 1
ATOM 569 C C . PRO A 1 74 ? 16.356 24.918 18.577 1.00 29.60 111 PRO A C 1
ATOM 570 O O . PRO A 1 74 ? 16.311 23.822 19.122 1.00 26.85 111 PRO A O 1
ATOM 574 N N . GLN A 1 75 ? 16.528 26.056 19.261 1.00 25.47 112 GLN A N 1
ATOM 575 C CA . GLN A 1 75 ? 16.510 25.996 20.737 1.00 30.62 112 GLN A CA 1
ATOM 576 C C . GLN A 1 75 ? 15.210 25.382 21.312 1.00 29.05 112 GLN A C 1
ATOM 577 O O . GLN A 1 75 ? 15.178 25.021 22.488 1.00 25.97 112 GLN A O 1
ATOM 580 N N . LEU A 1 76 ? 14.138 25.281 20.522 1.00 27.39 113 LEU A N 1
ATOM 581 C CA . LEU A 1 76 ? 12.927 24.619 21.021 1.00 29.41 113 LEU A CA 1
ATOM 582 C C . LEU A 1 76 ? 13.026 23.056 20.978 1.00 27.38 113 LEU A C 1
ATOM 583 O O . LEU A 1 76 ? 12.132 22.362 21.475 1.00 25.23 113 LEU A O 1
ATOM 588 N N . ASP A 1 77 ? 14.044 22.539 20.292 1.00 24.30 114 ASP A N 1
ATOM 589 C CA . ASP A 1 77 ? 14.130 21.077 20.087 1.00 25.30 114 ASP A CA 1
ATOM 590 C C . ASP A 1 77 ? 14.056 20.324 21.421 1.00 26.93 114 ASP A C 1
ATOM 591 O O . ASP A 1 77 ? 14.768 20.671 22.346 1.00 29.66 114 ASP A O 1
ATOM 596 N N . GLY A 1 78 ? 13.166 19.340 21.522 1.00 30.73 115 GLY A N 1
ATOM 597 C CA . GLY A 1 78 ? 13.018 18.563 22.744 1.00 34.04 115 GLY A CA 1
ATOM 598 C C . GLY A 1 78 ? 12.259 19.27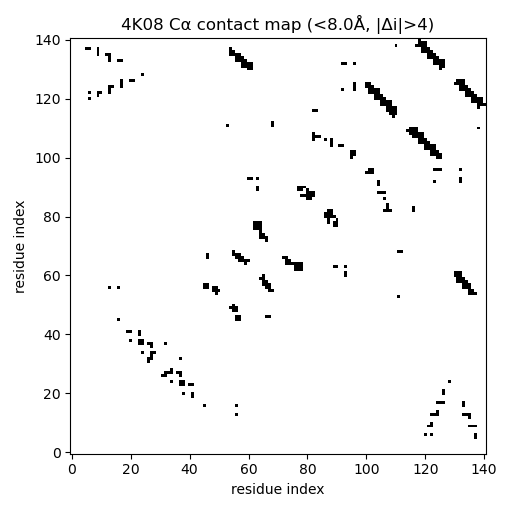4 23.880 1.00 37.04 115 GLY A C 1
ATOM 599 O O . GLY A 1 78 ? 11.997 18.668 24.924 1.00 35.32 115 GLY A O 1
ATOM 600 N N . GLN A 1 79 ? 11.900 20.551 23.685 1.00 34.93 116 GLN A N 1
ATOM 601 C CA . GLN A 1 79 ? 11.154 21.293 24.733 1.00 36.29 116 GLN A CA 1
ATOM 602 C C . GLN A 1 79 ? 9.649 20.924 24.776 1.00 34.28 116 GLN A C 1
ATOM 603 O O . GLN A 1 79 ? 8.988 20.743 23.742 1.00 33.05 116 GLN A O 1
ATOM 609 N N . ASP A 1 80 ? 9.117 20.799 25.996 1.00 32.08 117 ASP A N 1
ATOM 610 C CA . ASP A 1 80 ? 7.685 20.648 26.186 1.00 34.28 117 ASP A CA 1
ATOM 611 C C . ASP A 1 80 ? 6.953 21.910 25.652 1.00 32.91 117 ASP A C 1
ATOM 612 O O . ASP A 1 80 ? 7.271 23.032 26.069 1.00 32.33 117 ASP A O 1
ATOM 617 N N . LEU A 1 81 ? 5.977 21.724 24.772 1.00 32.03 118 LEU A N 1
ATOM 618 C CA . LEU A 1 81 ? 5.287 22.854 24.171 1.00 31.57 118 LEU A CA 1
ATOM 619 C C . LEU A 1 81 ? 3.886 23.011 24.766 1.00 33.59 118 LEU A C 1
ATOM 620 O O . LEU A 1 81 ? 3.147 23.889 24.337 1.00 32.91 118 LEU A O 1
ATOM 625 N N . SER A 1 82 ? 3.489 22.141 25.707 1.00 37.07 119 SER A N 1
ATOM 626 C CA . SER A 1 82 ? 2.138 22.284 26.216 1.00 41.80 119 SER A CA 1
ATOM 627 C C . SER A 1 82 ? 2.167 23.629 26.967 1.00 41.33 119 SER A C 1
ATOM 628 O O . SER A 1 82 ? 3.173 24.096 27.464 1.00 48.41 119 SER A O 1
ATOM 631 N N . GLY A 1 83 ? 1.141 24.350 27.006 1.00 39.32 120 GLY A N 1
ATOM 632 C CA . GLY A 1 83 ? 1.430 25.673 27.585 1.00 45.07 120 GLY A CA 1
ATOM 633 C C . GLY A 1 83 ? 2.341 26.726 26.852 1.00 42.67 120 GLY A C 1
ATOM 634 O O . GLY A 1 83 ? 2.494 27.844 27.360 1.00 38.78 120 GLY A O 1
ATOM 635 N N . TYR A 1 84 ? 2.981 26.391 25.727 1.00 36.75 121 TYR A N 1
ATOM 636 C CA . TYR A 1 84 ? 3.649 27.422 24.899 1.00 34.51 121 TYR A CA 1
ATOM 637 C C . TYR A 1 84 ? 2.540 28.339 24.348 1.00 34.74 121 TYR A C 1
ATOM 638 O O . TYR A 1 84 ? 1.607 27.851 23.707 1.00 34.39 121 TYR A O 1
ATOM 647 N N . ARG A 1 85 ? 2.604 29.640 24.636 1.00 33.61 122 ARG A N 1
ATOM 648 C CA . ARG A 1 85 ? 1.595 30.576 24.101 1.00 34.93 122 ARG A CA 1
ATOM 649 C C . ARG A 1 85 ? 2.224 31.653 23.222 1.00 32.77 122 ARG A C 1
ATOM 650 O O . ARG A 1 85 ? 3.298 32.116 23.530 1.00 32.36 122 ARG A O 1
ATOM 658 N N . ASP A 1 86 ? 1.532 32.086 22.170 1.00 33.65 123 ASP A N 1
ATOM 659 C CA . ASP A 1 86 ? 1.996 33.246 21.414 1.00 33.75 12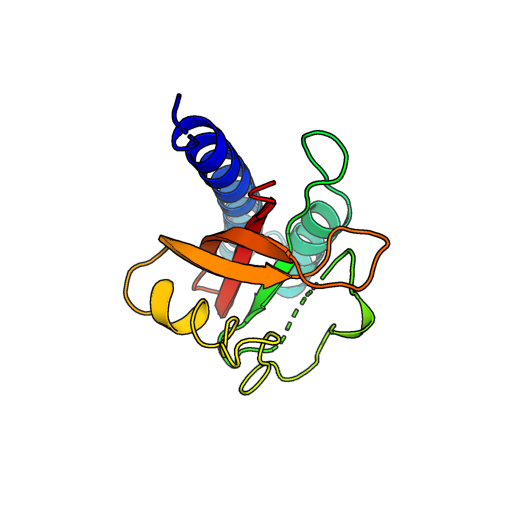3 ASP A CA 1
ATOM 660 C C . ASP A 1 86 ? 1.608 34.503 22.247 1.00 36.88 123 ASP A C 1
ATOM 661 O O . ASP A 1 86 ? 1.044 34.346 23.351 1.00 35.59 123 ASP A O 1
ATOM 666 N N . PRO A 1 87 ? 1.918 35.730 21.750 1.00 34.25 124 PRO A N 1
ATOM 667 C CA . PRO A 1 87 ? 1.634 36.912 22.586 1.00 33.37 124 PRO A CA 1
ATOM 668 C C . PRO A 1 87 ? 0.159 37.180 22.774 1.00 35.15 124 PRO A C 1
ATOM 669 O O . PRO A 1 87 ? -0.157 38.030 23.612 1.00 37.48 124 PRO A O 1
ATOM 673 N N . ASN A 1 88 ? -0.732 36.576 21.991 1.00 35.98 125 ASN A N 1
ATOM 674 C CA . ASN A 1 88 ? -2.152 36.735 22.295 1.00 38.07 125 ASN A CA 1
ATOM 675 C C . ASN A 1 88 ? -2.647 35.587 23.203 1.00 39.47 125 ASN A C 1
ATOM 676 O O . ASN A 1 88 ? -3.853 35.382 23.362 1.00 40.58 125 ASN A O 1
ATOM 681 N N . GLY A 1 89 ? -1.712 34.877 23.823 1.00 37.01 126 GLY A N 1
ATOM 682 C CA . GLY A 1 89 ? -2.073 33.819 24.754 1.00 41.13 126 GLY A CA 1
ATOM 683 C C . GLY A 1 89 ? -2.464 32.480 24.128 1.00 40.54 126 GLY A C 1
ATOM 684 O O . GLY A 1 89 ? -2.833 31.549 24.851 1.00 39.33 126 GLY A O 1
ATOM 685 N N . LYS A 1 90 ? -2.364 32.359 22.804 1.00 37.19 127 LYS A N 1
ATOM 686 C CA . LYS A 1 90 ? -2.822 31.150 22.143 1.00 38.41 127 LYS A CA 1
ATOM 687 C C . LYS A 1 90 ? -1.839 29.923 22.328 1.00 36.98 127 LYS A C 1
ATOM 688 O O . LYS A 1 90 ? -0.634 30.0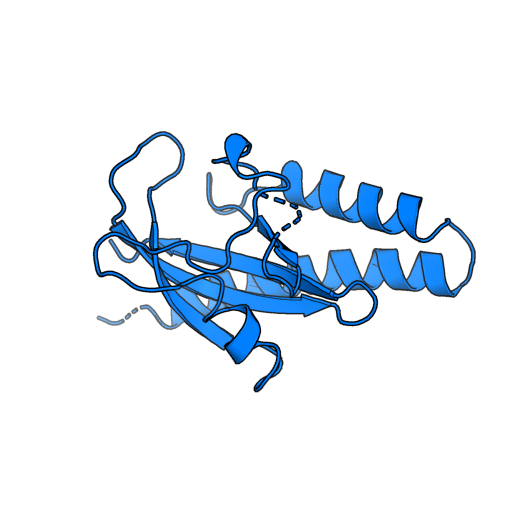19 22.074 1.00 33.75 127 LYS A O 1
ATOM 694 N N . LEU A 1 91 ? -2.392 28.809 22.813 1.00 36.50 128 LEU A N 1
ATOM 695 C CA . LEU A 1 91 ? -1.630 27.589 23.086 1.00 36.86 128 LEU A CA 1
ATOM 696 C C . LEU A 1 91 ? -1.506 26.911 21.727 1.00 34.36 128 LEU A C 1
ATOM 697 O O . LEU A 1 91 ? -2.129 25.910 21.481 1.00 35.46 128 LEU A O 1
ATOM 702 N N . LEU A 1 92 ? -0.749 27.515 20.806 1.00 32.80 129 LEU A N 1
ATOM 703 C CA . LEU A 1 92 ? -0.817 27.132 19.391 1.00 32.83 129 LEU A CA 1
ATOM 704 C C . LEU A 1 92 ? -0.419 25.644 19.120 1.00 31.55 129 LEU A C 1
ATOM 705 O O . LEU A 1 92 ? -1.030 25.001 18.266 1.00 31.40 129 LEU A O 1
ATOM 710 N N . PHE A 1 93 ? 0.570 25.111 19.840 1.00 31.74 130 PHE A N 1
ATOM 711 C CA . PHE A 1 93 ? 0.985 23.690 19.630 1.00 33.02 130 PHE A CA 1
ATOM 712 C C . PHE A 1 93 ? -0.094 22.746 20.163 1.00 36.61 130 PHE A C 1
ATOM 713 O O . PHE A 1 93 ? -0.445 21.766 19.498 1.00 34.82 130 PHE A O 1
ATOM 721 N N . GLN A 1 94 ? -0.690 23.102 21.314 1.00 33.28 131 GLN A N 1
ATOM 722 C CA . GLN A 1 94 ? -1.847 22.344 21.784 1.00 36.52 131 GLN A CA 1
ATOM 723 C C . GLN A 1 94 ? -2.919 22.376 20.679 1.00 36.23 131 GLN A C 1
ATOM 724 O O . GLN A 1 94 ? -3.527 21.344 20.397 1.00 35.71 131 GLN A O 1
ATOM 730 N N B GLU A 1 95 ? -3.106 23.526 20.026 0.53 36.94 132 GLU A N 1
ATOM 731 N N C GLU A 1 95 ? -3.119 23.533 20.024 0.47 37.00 132 GLU A N 1
ATOM 732 C CA B GLU A 1 95 ? -4.139 23.605 18.994 0.53 38.39 132 GLU A CA 1
ATOM 733 C CA C GLU A 1 95 ? -4.149 23.613 18.969 0.47 38.71 132 GLU A CA 1
ATOM 734 C C B GLU A 1 95 ? -3.789 22.765 17.751 0.53 40.90 132 GLU A C 1
ATOM 735 C C C GLU A 1 95 ? -3.788 22.733 17.767 0.47 40.83 132 GLU A C 1
ATOM 736 O O B GLU A 1 95 ? -4.674 22.201 17.114 0.53 42.26 132 GLU A O 1
ATOM 737 O O C GLU A 1 95 ? -4.663 22.111 17.170 0.47 43.07 132 GLU A O 1
ATOM 748 N N . PHE A 1 96 ? -2.506 22.659 17.410 1.00 38.28 133 PHE A N 1
ATOM 749 C CA . PHE A 1 96 ? -2.094 21.738 16.335 1.00 37.96 133 PHE A CA 1
ATOM 750 C C . PHE A 1 96 ? -2.488 20.294 16.677 1.00 34.41 133 PHE A C 1
ATOM 751 O O . PHE A 1 96 ? -2.990 19.557 15.838 1.00 34.95 133 PHE A O 1
ATOM 759 N N . VAL A 1 97 ? -2.175 19.892 17.902 1.00 34.33 134 VAL A N 1
ATOM 760 C CA . VAL A 1 97 ? -2.391 18.505 18.318 1.00 35.38 134 VAL A CA 1
ATOM 761 C C . VAL A 1 97 ? -3.893 18.210 18.332 1.00 40.02 134 VAL A C 1
ATOM 762 O O . VAL A 1 97 ? -4.307 17.149 17.856 1.00 38.69 134 VAL A O 1
ATOM 766 N N . ARG A 1 98 ? -4.703 19.155 18.832 1.00 48.47 135 ARG A N 1
ATOM 767 C CA . ARG A 1 98 ? -6.170 18.985 18.830 1.00 54.15 135 ARG A CA 1
ATOM 768 C C . ARG A 1 98 ? -6.717 18.889 17.414 1.00 50.58 135 ARG A C 1
ATOM 769 O O . ARG A 1 98 ? -7.570 18.076 17.128 1.00 46.48 135 ARG A O 1
ATOM 777 N N . THR A 1 99 ? -6.196 19.717 16.521 1.00 44.66 136 THR A N 1
ATOM 778 C CA . THR A 1 99 ? -6.637 19.734 15.133 1.00 42.53 136 THR A CA 1
ATOM 779 C C . THR A 1 99 ? -6.322 18.423 14.422 1.00 48.79 136 THR A C 1
ATOM 780 O O . THR A 1 99 ? -7.161 17.906 13.686 1.00 52.42 136 THR A O 1
ATOM 784 N N . VAL A 1 100 ? -5.103 17.896 14.573 1.00 43.47 137 VAL A N 1
ATOM 785 C CA . VAL A 1 100 ? -4.785 16.675 13.844 1.00 42.49 137 VAL A CA 1
ATOM 786 C C . VAL A 1 100 ? -5.456 15.482 14.565 1.00 46.94 137 VAL A C 1
ATOM 787 O O . VAL A 1 100 ? -5.920 14.570 13.898 1.00 46.12 137 VAL A O 1
ATOM 791 N N A ARG A 1 101 ? -5.486 15.487 15.901 0.55 50.25 138 ARG A N 1
ATOM 792 N N B ARG A 1 101 ? -5.483 15.509 15.899 0.45 50.39 138 ARG A N 1
ATOM 793 C CA A ARG A 1 101 ? -6.101 14.369 16.641 0.55 53.83 138 ARG A CA 1
ATOM 794 C CA B ARG A 1 101 ? -6.129 14.449 16.685 0.45 52.07 138 ARG A CA 1
ATOM 795 C C A ARG A 1 101 ? -7.602 14.321 16.358 0.55 56.44 138 ARG A C 1
ATOM 796 C C B ARG A 1 101 ? -7.582 14.331 16.292 0.45 56.59 138 ARG A C 1
ATOM 797 O O A ARG A 1 101 ? -8.198 13.251 16.346 0.55 59.91 138 ARG A O 1
ATOM 798 O O B ARG A 1 101 ? -8.123 13.242 16.147 0.45 60.09 138 ARG A O 1
ATOM 813 N N . ALA A 1 102 ? -8.211 15.484 16.136 1.00 51.85 139 ALA A N 1
ATOM 814 C CA . ALA A 1 102 ? -9.640 15.556 15.879 1.00 52.46 139 ALA A CA 1
ATOM 815 C C . ALA A 1 102 ? -10.025 15.575 14.380 1.00 52.84 139 ALA A C 1
ATOM 816 O O . ALA A 1 102 ? -11.085 15.071 14.044 1.00 50.30 139 ALA A O 1
ATOM 818 N N . ARG A 1 103 ? -9.211 16.131 13.494 1.00 70.50 140 ARG A N 1
ATOM 819 C CA . ARG A 1 103 ? -9.614 16.281 12.077 1.00 72.39 140 ARG A CA 1
ATOM 820 C C . ARG A 1 103 ? -8.648 15.657 11.041 1.00 70.03 140 ARG A C 1
ATOM 821 O O . ARG A 1 103 ? -8.928 15.665 9.839 1.00 74.00 140 ARG A O 1
ATOM 823 N N . GLY A 1 104 ? -7.520 15.129 11.518 1.00 48.69 141 GLY A N 1
ATOM 824 C CA . GLY A 1 104 ? -6.483 14.579 10.655 1.00 47.06 141 GLY A CA 1
ATOM 825 C C . GLY A 1 104 ? -5.470 1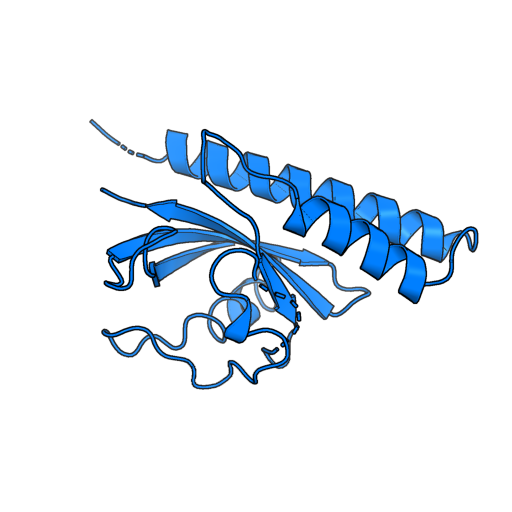5.651 10.201 1.00 47.10 141 GLY A C 1
ATOM 826 O O . GLY A 1 104 ? -4.256 15.417 10.137 1.00 46.32 141 GLY A O 1
ATOM 827 N N . SER A 1 105 ? -5.967 16.841 9.893 1.00 52.76 142 SER A N 1
ATOM 828 C CA . SER A 1 105 ? -5.125 17.899 9.367 1.00 51.55 142 SER A CA 1
ATOM 829 C C . SER A 1 105 ? -5.991 19.144 9.332 1.00 51.28 142 SER A C 1
ATOM 830 O O . SER A 1 105 ? -7.208 19.042 9.590 1.00 44.56 142 SER A O 1
ATOM 833 N N . GLY A 1 10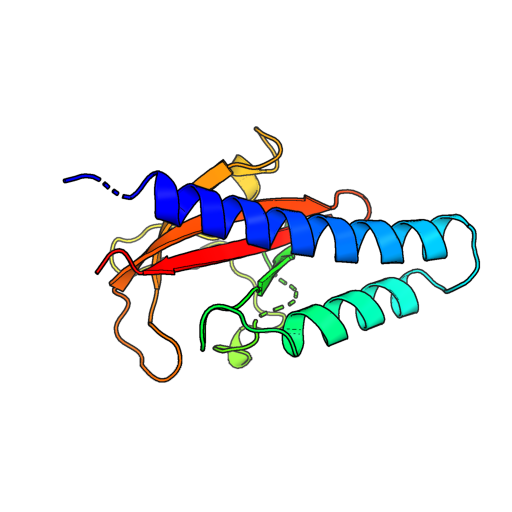6 ? -5.389 20.304 9.045 1.00 50.05 143 GLY A N 1
ATOM 834 C CA . GLY A 1 106 ? -6.146 21.559 8.963 1.00 50.89 143 GLY A CA 1
ATOM 835 C C . GLY A 1 106 ? -5.301 22.822 9.152 1.00 48.45 143 GLY A C 1
ATOM 836 O O . GLY A 1 106 ? -4.112 22.736 9.489 1.00 43.91 143 GLY A O 1
ATOM 837 N N . PHE A 1 107 ? -5.913 23.991 8.950 1.00 43.26 144 PHE A N 1
ATOM 838 C CA . PHE A 1 107 ? -5.226 25.277 9.170 1.00 40.85 144 PHE A CA 1
ATOM 839 C C . PHE A 1 107 ? -5.370 25.756 10.615 1.00 41.89 144 PHE A C 1
ATOM 840 O O . PHE A 1 107 ? -6.427 25.587 11.227 1.00 39.64 144 PHE A O 1
ATOM 848 N N . VAL A 1 108 ? -4.302 26.342 11.161 1.00 34.70 145 VAL A N 1
ATOM 849 C CA . VAL A 1 108 ? -4.359 26.962 12.484 1.00 37.73 145 VAL A CA 1
ATOM 850 C C . VAL A 1 108 ? -3.631 28.286 12.317 1.00 38.88 145 VAL A C 1
ATOM 851 O O . VAL A 1 108 ? -2.530 28.320 11.702 1.00 36.34 145 VAL A O 1
ATOM 855 N N . ASP A 1 109 ? -4.222 29.360 12.852 1.00 36.19 146 ASP A N 1
ATOM 856 C CA . ASP A 1 109 ? -3.590 30.666 12.789 1.00 43.42 146 ASP A CA 1
ATOM 857 C C . ASP A 1 109 ? -3.079 31.082 14.162 1.00 37.72 146 ASP A C 1
ATOM 858 O O . ASP A 1 109 ? -3.610 30.677 15.171 1.00 33.92 146 ASP A O 1
ATO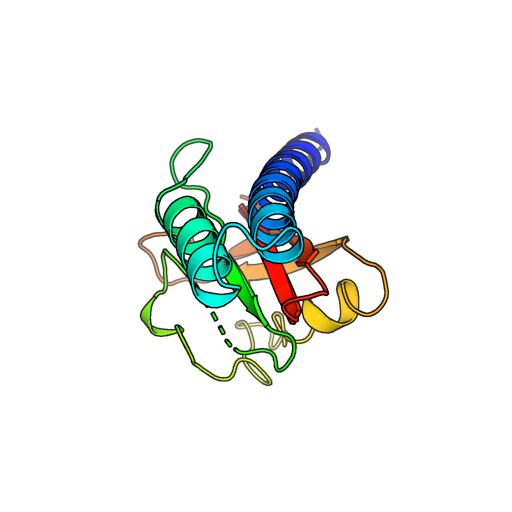M 863 N N . TYR A 1 110 ? -1.992 31.840 14.190 1.00 31.06 147 TYR A N 1
ATOM 864 C CA . TYR A 1 110 ? -1.333 32.213 15.437 1.00 30.56 147 TYR A CA 1
ATOM 865 C C . TYR A 1 110 ? -0.257 33.223 15.059 1.00 27.88 147 TYR A C 1
ATOM 866 O O . TYR A 1 110 ? -0.111 33.556 13.878 1.00 28.87 147 TYR A O 1
ATOM 875 N N . LEU A 1 111 ? 0.483 33.699 16.057 1.00 27.08 148 LEU A N 1
ATOM 876 C CA . LEU A 1 111 ? 1.546 34.667 15.868 1.00 27.25 148 LEU A CA 1
ATOM 877 C C . LEU A 1 111 ? 2.894 33.976 16.046 1.00 28.38 148 LEU A C 1
ATOM 878 O O . LEU A 1 111 ? 3.125 33.315 17.075 1.00 27.91 148 LEU A O 1
ATOM 883 N N . TRP A 1 112 ? 3.795 34.197 15.099 1.00 27.11 149 TRP A N 1
ATOM 884 C CA . TRP A 1 112 ? 5.108 33.541 15.086 1.00 28.43 149 TRP A CA 1
ATOM 885 C C . TRP A 1 112 ? 6.075 34.415 14.271 1.00 26.77 149 TRP A C 1
ATOM 886 O O . TRP A 1 112 ? 5.683 35.015 13.265 1.00 25.18 149 TRP A O 1
ATOM 897 N N . PRO A 1 113 ? 7.329 34.522 14.732 1.00 26.97 150 PRO A N 1
ATOM 898 C CA . PRO A 1 113 ? 8.272 35.365 13.972 1.00 26.85 150 PRO A CA 1
ATOM 899 C C . PRO A 1 113 ? 8.644 34.802 12.598 1.00 27.86 150 PRO A C 1
ATOM 900 O O . PRO A 1 113 ? 8.583 33.595 12.317 1.00 26.02 150 PRO A O 1
ATOM 904 N N . LYS A 1 114 ? 9.049 35.724 11.738 1.00 26.92 151 LYS A N 1
ATOM 905 C CA . LYS A 1 114 ? 9.678 35.380 10.472 1.00 25.32 151 LYS A CA 1
ATOM 906 C C . LYS A 1 114 ? 11.101 34.850 10.794 1.00 28.98 151 LYS A C 1
ATOM 907 O O . LYS A 1 114 ? 11.704 35.257 11.791 1.00 27.78 151 LYS A O 1
ATOM 913 N N . PRO A 1 115 ? 11.630 33.936 9.957 1.00 30.01 152 PRO A N 1
ATOM 914 C CA . PRO A 1 115 ? 13.027 33.482 10.139 1.00 30.74 152 PRO A CA 1
ATOM 915 C C . PRO A 1 115 ? 13.979 34.671 10.265 1.00 31.20 152 PRO A C 1
ATOM 916 O O . PRO A 1 115 ? 13.843 35.621 9.485 1.00 30.47 152 PRO A O 1
ATOM 920 N N . GLY A 1 116 ? 14.858 34.646 11.264 1.00 36.47 153 GLY A N 1
ATOM 921 C CA . GLY A 1 116 ? 15.868 35.682 11.414 1.00 40.01 153 GLY A CA 1
ATOM 922 C C . GLY A 1 116 ? 15.413 36.867 12.250 1.00 43.21 153 GLY A C 1
ATOM 923 O O . GLY A 1 116 ? 16.127 37.875 12.365 1.00 42.28 153 GLY A O 1
ATOM 924 N N . SER A 1 117 ? 14.221 36.786 12.824 1.00 38.96 154 SER A N 1
ATOM 925 C CA . SER A 1 117 ? 13.762 37.904 13.659 1.00 39.02 154 SER A CA 1
ATOM 926 C C . SER A 1 117 ? 12.949 37.371 14.836 1.00 36.94 154 SER A C 1
ATOM 927 O O . SER A 1 117 ? 12.739 36.156 14.957 1.00 34.10 154 SER A O 1
ATOM 930 N N . THR A 1 118 ? 12.514 38.257 15.720 1.00 29.83 155 THR A N 1
ATOM 931 C CA . THR A 1 118 ? 11.919 37.789 16.961 1.00 29.69 155 THR A CA 1
ATOM 932 C C . THR A 1 118 ? 10.490 38.267 17.198 1.00 33.03 155 THR A C 1
ATOM 933 O O . THR A 1 118 ? 9.812 37.687 18.037 1.00 30.00 155 THR A O 1
ATOM 937 N N . VAL A 1 119 ? 10.006 39.281 16.474 1.00 29.96 156 VAL A N 1
ATOM 938 C CA . VAL A 1 119 ? 8.624 39.745 16.711 1.00 28.54 156 VAL A CA 1
ATOM 939 C C . VAL A 1 119 ? 7.613 38.786 16.082 1.00 26.58 156 VAL A C 1
ATOM 940 O O . VAL A 1 119 ? 7.681 38.499 14.885 1.00 29.13 156 VAL A O 1
ATOM 944 N N . PRO A 1 120 ? 6.699 38.203 16.901 1.00 27.91 157 PRO A N 1
ATOM 945 C CA . PRO A 1 120 ? 5.707 37.301 16.305 1.00 27.19 157 PRO A CA 1
ATOM 946 C C . PRO A 1 120 ? 4.722 38.115 15.450 1.00 32.23 157 PRO A C 1
ATOM 947 O O . PRO A 1 120 ? 4.248 39.202 15.868 1.00 27.96 157 PRO A O 1
ATOM 951 N N . VAL A 1 121 ? 4.424 37.598 14.260 1.00 24.19 158 VAL A N 1
ATOM 952 C CA . VAL A 1 121 ? 3.509 38.269 13.344 1.00 26.97 158 VAL A CA 1
ATOM 953 C C . VAL A 1 121 ? 2.495 37.237 12.895 1.00 28.42 158 VAL A C 1
ATOM 954 O O . VAL A 1 121 ? 2.721 36.045 13.121 1.00 25.01 158 VAL A O 1
ATOM 958 N N . PRO A 1 122 ? 1.370 37.682 12.295 1.00 25.90 159 PRO A N 1
ATOM 959 C CA . PRO A 1 122 ? 0.314 36.752 11.906 1.00 30.84 159 PRO A CA 1
ATOM 960 C C . PRO A 1 122 ? 0.755 35.693 10.913 1.00 30.41 159 PRO A C 1
ATOM 961 O O . PRO A 1 122 ? 1.356 35.982 9.865 1.00 26.38 159 PRO A O 1
ATOM 965 N N . LYS A 1 123 ? 0.426 34.457 11.263 1.00 28.21 160 LYS A N 1
ATOM 966 C CA . LYS A 1 123 ? 0.815 33.298 10.487 1.00 29.70 160 LYS A CA 1
ATOM 967 C C . LYS A 1 123 ? -0.374 32.355 10.352 1.00 29.35 160 LYS A C 1
ATOM 968 O O . LYS A 1 123 ? -1.196 32.214 11.283 1.00 27.03 160 LYS A O 1
ATOM 974 N N . ILE A 1 124 ? -0.478 31.719 9.195 1.00 26.27 161 ILE A N 1
ATOM 975 C CA . ILE A 1 124 ? -1.492 30.704 8.970 1.00 35.11 161 ILE A CA 1
ATOM 976 C C . ILE A 1 124 ? -0.782 29.418 8.524 1.00 36.99 161 ILE A C 1
ATOM 977 O O . ILE A 1 124 ? -0.123 29.406 7.471 1.00 31.73 161 ILE A O 1
ATOM 982 N N . SER A 1 125 ? -0.877 28.359 9.327 1.00 34.36 162 SER A N 1
ATOM 983 C CA . SER A 1 125 ? -0.153 27.126 9.007 1.00 35.47 162 SER A CA 1
ATOM 984 C C . SER A 1 125 ? -1.086 25.970 8.704 1.00 37.43 162 SER A C 1
ATOM 985 O O . SER A 1 125 ? -2.184 25.852 9.301 1.00 34.43 162 SER A O 1
ATOM 988 N N . PHE A 1 126 ? -0.684 25.134 7.754 1.00 34.54 163 PHE A N 1
ATOM 989 C CA . PHE A 1 126 ? -1.311 23.826 7.608 1.00 36.96 163 PHE A CA 1
ATOM 990 C C . PHE A 1 126 ? -0.506 22.758 8.370 1.00 36.71 163 PHE A C 1
ATOM 991 O O . PHE A 1 126 ? 0.721 22.623 8.165 1.00 33.81 163 PHE A O 1
ATOM 999 N N . VAL A 1 127 ? -1.190 22.024 9.251 1.00 32.43 164 VAL A N 1
ATOM 1000 C CA . VAL A 1 127 ? -0.579 20.910 9.979 1.00 33.24 164 VAL A CA 1
ATOM 1001 C C . VAL A 1 127 ? -1.204 19.573 9.617 1.00 39.43 164 VAL A C 1
ATOM 1002 O O . VAL A 1 127 ? -2.404 19.461 9.343 1.00 39.23 164 VAL A O 1
ATOM 1006 N N . THR A 1 128 ? -0.364 18.553 9.609 1.00 38.14 165 THR A N 1
ATOM 1007 C CA . THR A 1 128 ? -0.816 17.211 9.283 1.00 44.08 165 THR A CA 1
ATOM 1008 C C . THR A 1 128 ? -0.148 16.229 10.241 1.00 43.83 165 THR A C 1
ATOM 1009 O O . THR A 1 128 ? 0.724 16.613 11.001 1.00 41.54 165 THR A O 1
ATOM 1013 N N . GLN A 1 129 ? -0.559 14.968 10.242 1.00 43.98 166 GLN A N 1
ATOM 1014 C CA . GLN A 1 129 ? 0.023 14.034 11.204 1.00 42.83 166 GLN A CA 1
ATOM 1015 C C . GLN A 1 129 ? 0.605 12.840 10.483 1.00 40.72 166 GLN A C 1
ATOM 1016 O O . GLN A 1 129 ? 0.186 12.498 9.364 1.00 41.38 166 GLN A O 1
ATOM 1022 N N . TYR A 1 130 ? 1.568 12.203 11.139 1.00 41.03 167 TYR A N 1
ATOM 1023 C CA . TYR A 1 130 ? 1.983 10.856 10.755 1.00 43.48 167 TYR A CA 1
ATOM 1024 C C . TYR A 1 130 ? 1.805 9.984 11.999 1.00 42.86 167 TYR A C 1
ATOM 1025 O O . TYR A 1 130 ? 2.623 10.020 12.921 1.00 41.52 167 TYR A O 1
ATOM 1034 N N . GLN A 1 131 ? 0.706 9.238 12.069 1.00 45.70 168 GLN A N 1
ATOM 1035 C CA . GLN A 1 131 ? 0.307 8.627 13.340 1.00 41.50 168 GLN A CA 1
ATOM 1036 C C . GLN A 1 131 ? 1.276 7.570 13.852 1.00 41.60 168 GLN A C 1
ATOM 1037 O O . GLN A 1 131 ? 1.517 7.486 15.061 1.00 41.45 168 GLN A O 1
ATOM 1043 N N . PRO A 1 132 ? 1.852 6.762 12.956 1.00 39.83 169 PRO A N 1
ATOM 1044 C CA . PRO A 1 132 ? 2.678 5.707 13.567 1.00 41.86 169 PRO A CA 1
ATOM 1045 C C . PRO A 1 132 ? 3.825 6.272 14.433 1.00 43.17 169 PRO A C 1
ATOM 1046 O O . PRO A 1 132 ? 4.326 5.528 15.271 1.00 42.00 169 PRO A O 1
ATOM 1050 N N . TRP A 1 133 ? 4.235 7.539 14.258 1.00 38.52 170 TRP A N 1
ATOM 1051 C CA . TRP A 1 133 ? 5.331 8.070 15.064 1.00 38.95 170 TRP A CA 1
ATOM 1052 C C . TRP A 1 133 ? 4.852 9.149 16.020 1.00 38.76 170 TRP A C 1
ATOM 1053 O O . TRP A 1 133 ? 5.653 9.726 16.774 1.00 37.84 170 TRP A O 1
ATOM 1064 N N . GLY A 1 134 ? 3.557 9.430 15.985 1.00 36.87 171 GLY A N 1
ATOM 1065 C CA . GLY A 1 134 ? 2.987 10.463 16.840 1.00 35.53 171 GLY A CA 1
ATOM 1066 C C . GLY A 1 134 ? 3.524 11.844 16.435 1.00 35.25 171 GLY A C 1
ATOM 1067 O O . GLY A 1 134 ? 3.732 12.706 17.300 1.00 32.72 171 GLY A O 1
ATOM 1068 N N . TRP A 1 135 ? 3.792 12.048 15.138 1.00 35.05 172 TRP A N 1
ATOM 1069 C CA . TRP A 1 135 ? 4.305 13.335 14.645 1.00 34.60 172 TRP A CA 1
ATOM 1070 C C . TRP A 1 135 ? 3.213 14.267 14.111 1.00 36.32 172 TRP A C 1
ATOM 1071 O O . TRP A 1 135 ? 2.225 13.817 13.513 1.00 37.52 172 TRP A O 1
ATOM 1082 N N . VAL A 1 136 ? 3.445 15.564 14.279 1.00 32.17 173 VAL A N 1
ATOM 1083 C CA . VAL A 1 136 ? 2.686 16.583 13.578 1.00 33.26 173 VAL A CA 1
ATOM 1084 C C . VAL A 1 136 ? 3.689 17.306 12.691 1.00 31.57 173 VAL A C 1
ATOM 1085 O O . VAL A 1 136 ? 4.726 17.711 13.187 1.00 29.41 173 VAL A O 1
ATOM 1089 N N . VAL A 1 137 ? 3.404 17.440 11.403 1.00 30.53 174 VAL A N 1
ATOM 1090 C CA . VAL A 1 137 ? 4.318 18.143 10.479 1.00 30.76 174 VAL A CA 1
ATOM 1091 C C . VAL A 1 137 ? 3.591 19.388 9.967 1.00 31.26 174 VAL A C 1
ATOM 1092 O O . VAL A 1 137 ? 2.395 19.307 9.622 1.00 33.37 174 VAL A O 1
ATOM 1096 N N . GLY A 1 138 ? 4.258 20.543 9.974 1.00 27.95 175 GLY A N 1
ATOM 1097 C CA . GLY A 1 138 ? 3.567 21.786 9.652 1.00 29.84 175 GLY A CA 1
ATOM 1098 C C . GLY A 1 138 ? 4.418 22.737 8.833 1.00 31.43 175 GLY A C 1
ATOM 1099 O O . GLY A 1 138 ? 5.653 22.605 8.785 1.00 25.36 175 GLY A O 1
ATOM 1100 N N . SER A 1 139 ? 3.746 23.689 8.185 1.00 30.59 176 SER A N 1
ATOM 1101 C CA . SER A 1 139 ? 4.403 24.833 7.549 1.00 28.14 176 SER A CA 1
ATOM 1102 C C . SER A 1 139 ? 3.337 25.913 7.458 1.00 29.99 176 SER A C 1
ATOM 1103 O O . SER A 1 139 ? 2.143 25.588 7.425 1.00 29.58 176 SER A O 1
ATOM 1106 N N . GLY A 1 140 ? 3.743 27.182 7.446 1.00 30.13 177 GLY A N 1
ATOM 1107 C CA . GLY A 1 140 ? 2.776 28.271 7.340 1.00 35.41 177 GLY A CA 1
ATOM 1108 C C . GLY A 1 140 ? 3.228 29.424 6.442 1.00 34.94 177 GLY A C 1
ATOM 1109 O O . GLY A 1 140 ? 4.408 29.531 6.078 1.00 29.40 177 GLY A O 1
ATOM 1110 N N . LEU A 1 141 ? 2.285 30.301 6.096 1.00 31.76 178 LEU A N 1
ATOM 1111 C CA . LEU A 1 141 ? 2.603 31.541 5.386 1.00 34.06 178 LEU A CA 1
ATOM 1112 C C . LEU A 1 141 ? 2.445 32.711 6.365 1.00 33.52 178 LEU A C 1
ATOM 1113 O O . LEU A 1 141 ? 1.673 32.653 7.352 1.00 36.03 178 LEU A O 1
ATOM 1118 N N . TYR A 1 142 ? 3.166 33.777 6.075 1.00 28.88 179 TYR A N 1
ATOM 1119 C CA . TYR A 1 142 ? 3.078 34.989 6.848 1.00 34.55 179 TYR A CA 1
ATOM 1120 C C . TYR A 1 142 ? 2.078 35.883 6.103 1.00 40.23 179 TYR A C 1
ATOM 1121 O O . TYR A 1 142 ? 2.295 36.271 4.941 1.00 35.33 179 TYR A O 1
ATOM 1130 N N . VAL A 1 143 ? 0.956 36.119 6.780 1.00 35.62 180 VAL A N 1
ATOM 1131 C CA . VAL A 1 143 ? -0.168 36.872 6.218 1.00 39.19 180 VAL A CA 1
ATOM 1132 C C . VAL A 1 143 ? 0.283 38.144 5.512 1.00 49.53 180 VAL A C 1
ATOM 1133 O O . VAL A 1 143 ? -0.174 38.401 4.406 1.00 49.53 180 VAL A O 1
ATOM 1137 N N . ASP A 1 144 ? 1.181 38.917 6.118 1.00 61.86 181 ASP A N 1
ATOM 1138 C CA . ASP A 1 144 ? 1.627 40.170 5.503 1.00 68.49 181 ASP A CA 1
ATOM 1139 C C . ASP A 1 144 ? 2.681 39.970 4.397 1.00 77.97 181 ASP A C 1
ATOM 1140 O O . ASP A 1 144 ? 3.660 39.222 4.549 1.00 81.43 181 ASP A O 1
#

Foldseek 3Di:
DDCVVVQVVLQVVLVVLVVLLVVLVVCCVVPVDPPVVSVVVSVVPQLPDAPPPHWGKDKAFQLTADDNQPCVSGRPRLQQPAAVVGHSQVNVLNCCCVPPQKDKDWHFCDDRPDGGTAIKIKIWGDDPVVRMIMMTIDGPD

Organism: Anaeromyxobacter dehalogenans (strain 2CP-C) (NCBI:txid290397)

CATH classification: 3.30.450.20

B-factor: mean 39.8, std 16.2, range [16.26, 153.81]

Sequence (141 aa):
ARLAERQAKVRALVEAAHGLVEHQGARAARGEISADEARRAALEALRALRYDGSEYFWVNDLEPRVHPTNPQLDGQDLSGYRDPNGKLLFQEEFVRTVRRARGSGFVDYLWPKPGSTVPVPKISFVTQYQPWGWVVGSGLYVD

Solvent-accessible surface area: 7322 Å² total